Protein AF-A0A2V9UY12-F1 (afdb_monomer)

Radius of gyration: 20.86 Å; Cα contacts (8 Å, |Δi|>4): 55; chains: 1; bounding box: 38×49×55 Å

Sequence (95 aa):
RSDDIRQAGRAVLAIYNRNVYPDLKVTWGTYPNNLGHMDFPGCFRCHDGSHIAADGKTIAQDCNSCHEPLGMDESSPEILKTLGISERISSLQKQ

pLDDT: mean 88.77, std 9.3, range [47.28, 98.56]

Structure (mmCIF, N/CA/C/O backbone):
data_AF-A0A2V9UY12-F1
#
_entry.id   AF-A0A2V9UY12-F1
#
loop_
_atom_site.group_PDB
_atom_site.id
_atom_site.type_symbol
_atom_site.label_atom_id
_atom_site.label_alt_id
_atom_site.label_comp_id
_atom_site.label_asym_id
_atom_site.label_entity_id
_atom_site.label_seq_id
_atom_site.pdbx_PDB_ins_code
_atom_site.Cartn_x
_atom_site.Cartn_y
_atom_site.Cartn_z
_atom_site.occupancy
_atom_site.B_iso_or_equiv
_atom_site.auth_seq_id
_atom_site.auth_comp_id
_atom_site.auth_asym_id
_atom_site.auth_atom_id
_atom_site.pdbx_PDB_model_num
ATOM 1 N N . ARG A 1 1 ? -23.047 1.184 25.476 1.00 82.19 1 ARG A N 1
ATOM 2 C CA . ARG A 1 1 ? -21.749 0.467 25.536 1.00 82.19 1 ARG A CA 1
ATOM 3 C C . ARG A 1 1 ? -21.838 -1.013 25.187 1.00 82.19 1 ARG A C 1
ATOM 5 O O . ARG A 1 1 ? -21.046 -1.438 24.363 1.00 82.19 1 ARG A O 1
ATOM 12 N N . SER A 1 2 ? -22.756 -1.814 25.748 1.00 95.50 2 SER A N 1
ATOM 13 C CA . SER A 1 2 ? -22.863 -3.239 25.359 1.00 95.50 2 SER A CA 1
ATOM 14 C C . SER A 1 2 ? -23.204 -3.426 23.868 1.00 95.50 2 SER A C 1
ATOM 16 O O . SER A 1 2 ? -22.597 -4.259 23.196 1.00 95.50 2 SER A O 1
ATOM 18 N N . ASP A 1 3 ? -24.110 -2.605 23.326 1.00 97.62 3 ASP A N 1
ATOM 19 C CA . ASP A 1 3 ? -24.428 -2.607 21.892 1.00 97.62 3 ASP A CA 1
ATOM 20 C C . ASP A 1 3 ? -23.262 -2.144 21.019 1.00 97.62 3 ASP A C 1
ATOM 22 O O . ASP A 1 3 ? -22.963 -2.799 20.024 1.00 97.62 3 ASP A O 1
ATOM 26 N N . ASP A 1 4 ? -22.556 -1.089 21.433 1.00 98.00 4 ASP A N 1
ATOM 27 C CA . ASP A 1 4 ? -21.380 -0.568 20.722 1.00 98.00 4 ASP A CA 1
ATOM 28 C C . ASP A 1 4 ? -20.291 -1.645 20.589 1.00 98.00 4 ASP A C 1
ATOM 30 O O . ASP A 1 4 ? -19.737 -1.852 19.511 1.00 98.00 4 ASP A O 1
ATOM 34 N N . ILE A 1 5 ? -20.035 -2.405 21.663 1.00 98.06 5 ILE A N 1
ATOM 35 C CA . ILE A 1 5 ? -19.076 -3.520 21.656 1.00 98.06 5 ILE A CA 1
ATOM 36 C C . ILE A 1 5 ? -19.529 -4.624 20.691 1.00 98.06 5 ILE A C 1
ATOM 38 O O . ILE A 1 5 ? -18.725 -5.126 19.905 1.00 98.06 5 ILE A O 1
ATOM 42 N N . ARG A 1 6 ? -20.819 -4.988 20.694 1.00 98.31 6 ARG A N 1
ATOM 43 C CA . ARG A 1 6 ? -21.363 -5.973 19.741 1.00 98.31 6 ARG A CA 1
ATOM 44 C C . ARG A 1 6 ? -21.250 -5.492 18.298 1.00 98.31 6 ARG A C 1
ATOM 46 O O . ARG A 1 6 ? -20.937 -6.282 17.409 1.00 98.31 6 ARG A O 1
ATOM 53 N N . GLN A 1 7 ? -21.520 -4.214 18.053 1.00 98.38 7 GLN A N 1
ATOM 54 C CA . GLN A 1 7 ? -21.408 -3.617 16.729 1.00 98.38 7 GLN A CA 1
ATOM 55 C C . GLN A 1 7 ? -19.958 -3.636 16.238 1.00 98.38 7 GLN A C 1
ATOM 57 O O . GLN A 1 7 ? -19.714 -4.100 15.124 1.00 98.38 7 GLN A O 1
ATOM 62 N N . ALA A 1 8 ? -19.008 -3.228 17.084 1.00 98.38 8 ALA A N 1
ATOM 63 C CA . ALA A 1 8 ? -17.582 -3.288 16.784 1.00 98.38 8 ALA A CA 1
ATOM 64 C C . ALA A 1 8 ? -17.125 -4.724 16.480 1.00 98.38 8 ALA A C 1
ATOM 66 O O . ALA A 1 8 ? -16.472 -4.959 15.465 1.00 98.38 8 ALA A O 1
ATOM 67 N N . GLY A 1 9 ? -17.543 -5.705 17.288 1.00 98.44 9 GLY A N 1
ATOM 68 C CA . GLY A 1 9 ? -17.217 -7.116 17.063 1.00 98.44 9 GLY A CA 1
ATOM 69 C C . GLY A 1 9 ? -17.710 -7.639 15.710 1.00 98.44 9 GLY A C 1
ATOM 70 O O . GLY A 1 9 ? -16.956 -8.283 14.981 1.00 98.44 9 GLY A O 1
ATOM 71 N N . ARG A 1 10 ? -18.949 -7.304 15.320 1.00 98.56 10 ARG A N 1
ATOM 72 C CA . ARG A 1 10 ? -19.492 -7.673 13.999 1.00 98.56 10 ARG A CA 1
ATOM 73 C C . ARG A 1 10 ? -18.712 -7.036 12.849 1.00 98.56 10 ARG A C 1
ATOM 75 O O . ARG A 1 10 ? -18.491 -7.700 11.840 1.00 98.56 10 ARG A O 1
ATOM 82 N N . ALA A 1 11 ? -18.289 -5.782 12.998 1.00 98.38 11 ALA A N 1
ATOM 83 C CA . ALA A 1 11 ? -17.498 -5.094 11.981 1.00 98.38 11 ALA A CA 1
ATOM 84 C C . ALA A 1 11 ? -16.121 -5.752 11.795 1.00 98.38 11 ALA A C 1
ATOM 86 O O . ALA A 1 11 ? -15.732 -6.042 10.665 1.00 98.38 11 ALA A O 1
ATOM 87 N N . VAL A 1 12 ? -15.421 -6.063 12.891 1.00 97.75 12 VAL A N 1
ATOM 88 C CA . VAL A 1 12 ? -14.117 -6.745 12.842 1.00 97.75 12 VAL A CA 1
ATOM 89 C C . VAL A 1 12 ? -14.243 -8.132 12.210 1.00 97.75 12 VAL A C 1
ATOM 91 O O . VAL A 1 12 ? -13.457 -8.469 11.327 1.00 97.75 12 VAL A O 1
ATOM 94 N N . LEU A 1 13 ? -15.264 -8.912 12.585 1.00 98.00 13 LEU A N 1
ATOM 95 C CA . LEU A 1 13 ? -15.516 -10.226 11.985 1.00 98.00 13 LEU A CA 1
ATOM 96 C C . LEU A 1 13 ? -15.787 -10.125 10.475 1.00 98.00 13 LEU A C 1
ATOM 98 O O . LEU A 1 13 ? -15.254 -10.911 9.693 1.00 98.00 13 LEU A O 1
ATOM 102 N N . ALA A 1 14 ? -16.579 -9.138 10.050 1.00 98.31 14 ALA A N 1
ATOM 103 C CA . ALA A 1 14 ? -16.845 -8.907 8.633 1.00 98.31 14 ALA A CA 1
ATOM 104 C C . ALA A 1 14 ? -15.573 -8.527 7.855 1.00 98.31 14 ALA A C 1
ATOM 106 O O . ALA A 1 14 ? -15.402 -8.971 6.721 1.00 98.31 14 ALA A O 1
ATOM 107 N N . ILE A 1 15 ? -14.674 -7.737 8.451 1.00 97.38 15 ILE A N 1
ATOM 108 C CA . ILE A 1 15 ? -13.376 -7.393 7.852 1.00 97.38 15 ILE A CA 1
ATOM 109 C C . ILE A 1 15 ? -12.488 -8.637 7.749 1.00 97.38 15 ILE A C 1
ATOM 111 O O . ILE A 1 15 ? -11.916 -8.876 6.686 1.00 97.38 15 ILE A O 1
ATOM 115 N N . TYR A 1 16 ? -12.401 -9.448 8.806 1.00 96.56 16 TYR A N 1
ATOM 116 C CA . TYR A 1 16 ? -11.623 -10.689 8.807 1.00 96.56 16 TYR A CA 1
ATOM 117 C C . TYR A 1 16 ? -12.070 -11.628 7.679 1.00 96.56 16 TYR A C 1
ATOM 119 O O . TYR A 1 16 ? -11.262 -11.994 6.830 1.00 96.56 16 TYR A O 1
ATOM 127 N N . ASN A 1 17 ? -13.375 -11.906 7.587 1.00 96.56 17 ASN A N 1
ATOM 128 C CA . ASN A 1 17 ? -13.941 -12.820 6.588 1.00 96.56 17 ASN A CA 1
ATOM 129 C C . ASN A 1 17 ? -13.750 -12.358 5.131 1.00 96.56 17 ASN A C 1
ATOM 131 O O . ASN A 1 17 ? -13.883 -13.165 4.219 1.00 96.56 17 ASN A O 1
ATOM 135 N N . ARG A 1 18 ? -13.471 -11.070 4.891 1.00 96.00 18 ARG A N 1
ATOM 136 C CA . ARG A 1 18 ? -13.204 -10.530 3.544 1.00 96.00 18 ARG A CA 1
ATOM 137 C C . ARG A 1 18 ? -11.729 -10.575 3.153 1.00 96.00 18 ARG A C 1
ATOM 139 O O . ARG A 1 18 ? -11.423 -10.473 1.968 1.00 96.00 18 ARG A O 1
ATOM 146 N N . ASN A 1 19 ? -10.829 -10.676 4.129 1.00 95.31 19 ASN A N 1
ATOM 147 C CA . ASN A 1 19 ? -9.392 -10.477 3.924 1.00 95.31 19 ASN A CA 1
ATOM 148 C C . ASN A 1 19 ? -8.540 -11.698 4.297 1.00 95.31 19 ASN A C 1
ATOM 150 O O . ASN A 1 19 ? -7.372 -11.743 3.920 1.00 95.31 19 ASN A O 1
ATOM 154 N N . VAL A 1 20 ? -9.089 -12.671 5.028 1.00 97.00 20 VAL A N 1
ATOM 155 C CA . VAL A 1 20 ? -8.371 -13.875 5.457 1.00 97.00 20 VAL A CA 1
ATOM 156 C C . VAL A 1 20 ? -8.976 -15.103 4.785 1.00 97.00 20 VAL A C 1
ATOM 158 O O . VAL A 1 20 ? -10.153 -15.402 4.965 1.00 97.00 20 VAL A O 1
ATOM 161 N N . TYR A 1 21 ? -8.147 -15.821 4.028 1.00 97.38 21 TYR A N 1
ATOM 162 C CA . TYR A 1 21 ? -8.500 -17.043 3.303 1.00 97.38 21 TYR A CA 1
ATOM 163 C C . TYR A 1 21 ? -7.516 -18.155 3.706 1.00 97.38 21 TYR A C 1
ATOM 165 O O . TYR A 1 21 ? -6.470 -18.309 3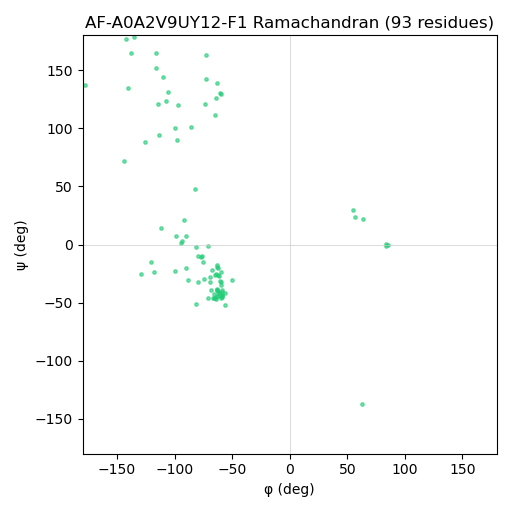.064 1.00 97.38 21 TYR A O 1
ATOM 173 N N . PRO A 1 22 ? -7.810 -18.918 4.780 1.00 95.56 22 PRO A N 1
ATOM 174 C CA . PRO A 1 22 ? -6.879 -19.898 5.344 1.00 95.56 22 PRO A CA 1
ATOM 175 C C . PRO A 1 22 ? -6.438 -20.979 4.354 1.00 95.56 22 PRO A C 1
ATOM 177 O O . PRO A 1 22 ? -5.249 -21.289 4.285 1.00 95.56 22 PRO A O 1
ATOM 180 N N . ASP A 1 23 ? -7.358 -21.481 3.528 1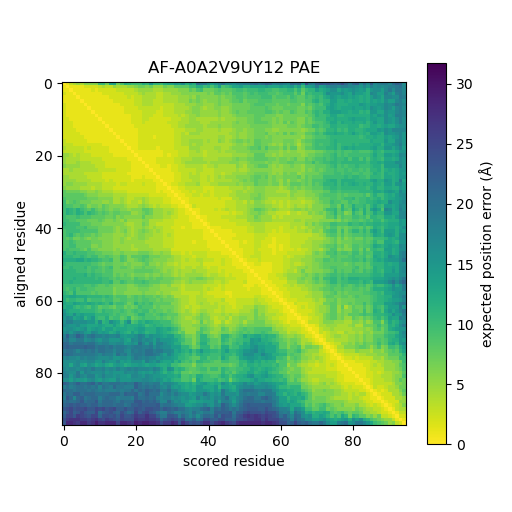.00 97.56 23 ASP A N 1
ATOM 181 C CA . ASP A 1 23 ? -7.070 -22.525 2.532 1.00 97.56 23 ASP A CA 1
ATOM 182 C C . ASP A 1 23 ? -6.087 -22.052 1.449 1.00 97.56 23 ASP A C 1
ATOM 184 O O . ASP A 1 23 ? -5.342 -22.845 0.877 1.00 97.56 23 ASP A O 1
ATOM 188 N N . LEU A 1 24 ? -6.040 -20.737 1.210 1.00 96.75 24 LEU A N 1
ATOM 189 C CA . LEU A 1 24 ? -5.103 -20.088 0.291 1.00 96.75 24 LEU A CA 1
ATOM 190 C C . LEU A 1 24 ? -3.843 -19.573 0.998 1.00 96.75 24 LEU A C 1
ATOM 192 O O . LEU A 1 24 ? -2.993 -18.959 0.358 1.00 96.75 24 LEU A O 1
ATOM 196 N N . LYS A 1 25 ? -3.718 -19.792 2.315 1.00 96.62 25 LYS A N 1
ATOM 197 C CA . LYS A 1 25 ? -2.657 -19.233 3.170 1.00 96.62 25 LYS A CA 1
ATOM 198 C C . LYS A 1 25 ? -2.574 -17.700 3.099 1.00 96.62 25 LYS A C 1
ATOM 200 O O . LYS A 1 25 ? -1.502 -17.122 3.277 1.00 96.62 25 LYS A O 1
ATOM 205 N N . VAL A 1 26 ? -3.708 -17.039 2.855 1.00 96.69 26 VAL A N 1
ATOM 206 C CA . VAL A 1 26 ? -3.807 -15.575 2.823 1.00 96.69 26 VAL A CA 1
ATOM 207 C C . VAL A 1 26 ? -4.301 -15.075 4.173 1.00 96.69 26 VAL A C 1
ATOM 209 O O . VAL A 1 26 ? -5.401 -15.404 4.608 1.00 96.69 26 VAL A O 1
ATOM 212 N N . THR A 1 27 ? -3.486 -14.253 4.819 1.00 95.69 27 THR A N 1
ATOM 213 C CA . THR A 1 27 ? -3.783 -13.535 6.057 1.00 95.69 27 THR A CA 1
ATOM 214 C C . THR A 1 27 ? -3.302 -12.085 5.935 1.00 95.69 27 THR A C 1
ATOM 216 O O . THR A 1 27 ? -2.752 -11.669 4.910 1.00 95.69 27 THR A O 1
ATOM 219 N N . TRP A 1 28 ? -3.515 -11.276 6.969 1.00 93.12 28 TRP A N 1
ATOM 220 C CA . TRP A 1 28 ? -2.964 -9.925 7.011 1.00 93.12 28 TRP A CA 1
ATOM 221 C C . TRP A 1 28 ? -1.436 -9.964 6.946 1.00 93.12 28 TRP A C 1
ATOM 223 O O . TRP A 1 28 ? -0.792 -10.712 7.677 1.00 93.12 28 TRP A O 1
ATOM 233 N N . GLY A 1 29 ? -0.867 -9.158 6.051 1.00 90.75 29 GLY A N 1
ATOM 234 C CA . GLY A 1 29 ? 0.572 -9.139 5.794 1.00 90.75 29 GLY A CA 1
ATOM 235 C C . GLY A 1 29 ? 1.072 -10.206 4.813 1.00 90.75 29 GLY A C 1
ATOM 236 O O . GLY A 1 29 ? 2.264 -10.223 4.535 1.00 90.75 29 GLY A O 1
ATOM 237 N N . THR A 1 30 ? 0.210 -11.063 4.244 1.00 94.56 30 THR A N 1
ATOM 238 C CA . THR A 1 30 ? 0.644 -12.029 3.212 1.00 94.56 30 THR A CA 1
ATOM 239 C C . THR A 1 30 ? 1.159 -11.342 1.944 1.00 94.56 30 THR A C 1
ATOM 241 O O . THR A 1 30 ? 2.123 -11.816 1.348 1.00 94.56 30 THR A O 1
ATOM 244 N N . TYR A 1 31 ? 0.526 -10.244 1.519 1.00 91.88 31 TYR A N 1
ATOM 245 C CA . TYR A 1 31 ? 0.889 -9.530 0.293 1.00 91.88 31 TYR A CA 1
ATOM 246 C C . TYR A 1 31 ? 1.522 -8.167 0.592 1.00 91.88 31 TYR A C 1
ATOM 248 O O . TYR A 1 31 ? 1.089 -7.494 1.532 1.00 91.88 31 TYR A O 1
ATOM 256 N N . PRO A 1 32 ? 2.509 -7.735 -0.218 1.00 91.00 32 PRO A N 1
ATOM 257 C CA . PRO A 1 32 ? 3.135 -6.430 -0.064 1.00 91.00 32 PRO A CA 1
ATOM 258 C C . PRO A 1 32 ? 2.124 -5.305 -0.296 1.00 91.00 32 PRO A C 1
ATOM 260 O O . PRO A 1 32 ? 1.322 -5.348 -1.235 1.00 91.00 32 PRO A O 1
ATOM 263 N N . ASN A 1 33 ? 2.202 -4.267 0.533 1.00 88.56 33 ASN A N 1
ATOM 264 C CA . ASN A 1 33 ? 1.425 -3.053 0.338 1.00 88.56 33 ASN A CA 1
ATOM 265 C C . ASN A 1 33 ? 2.177 -2.108 -0.607 1.00 88.56 33 ASN A C 1
ATOM 267 O O . ASN A 1 33 ? 3.097 -1.411 -0.196 1.00 88.56 33 ASN A O 1
ATOM 271 N N . ASN A 1 34 ? 1.765 -2.065 -1.871 1.00 89.44 34 ASN A N 1
ATOM 272 C CA . ASN A 1 34 ? 2.402 -1.238 -2.897 1.00 89.44 34 ASN A CA 1
ATOM 27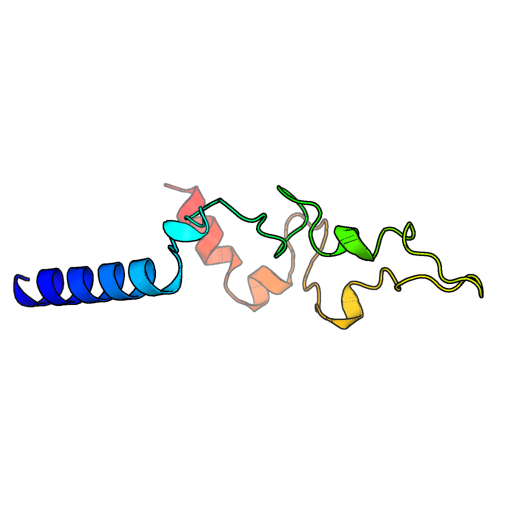3 C C . ASN A 1 34 ? 1.772 0.164 -3.039 1.00 89.44 34 ASN A C 1
ATOM 275 O O . ASN A 1 34 ? 1.920 0.778 -4.091 1.00 89.44 34 ASN A O 1
ATOM 279 N N . LEU A 1 35 ? 1.059 0.667 -2.020 1.00 87.06 35 LEU A N 1
ATOM 280 C CA . LEU A 1 35 ? 0.512 2.036 -2.025 1.00 87.06 35 LEU A CA 1
ATOM 281 C C . LEU A 1 35 ? 1.599 3.122 -1.961 1.00 87.06 35 LEU A C 1
ATOM 283 O O . LEU A 1 35 ? 1.350 4.256 -2.351 1.00 87.06 35 LEU A O 1
ATOM 287 N N . GLY A 1 36 ? 2.790 2.782 -1.471 1.00 84.81 36 GLY A N 1
ATOM 288 C CA . GLY A 1 36 ? 3.961 3.656 -1.450 1.00 84.81 36 GLY A CA 1
ATOM 289 C C . GLY A 1 36 ? 5.232 2.863 -1.739 1.00 84.81 36 GLY A C 1
ATOM 290 O O . GLY A 1 36 ? 5.179 1.642 -1.892 1.00 84.81 36 GLY A O 1
ATOM 291 N N . HIS A 1 37 ? 6.367 3.559 -1.811 1.00 88.31 37 HIS A N 1
ATOM 292 C CA . HIS A 1 37 ? 7.661 2.968 -2.173 1.00 88.31 37 HIS A CA 1
ATOM 293 C C . HIS A 1 37 ? 8.683 2.925 -1.014 1.00 88.31 37 HIS A C 1
ATOM 295 O O . HIS A 1 37 ? 9.879 2.778 -1.250 1.00 88.31 37 HIS A O 1
ATOM 301 N N . MET A 1 38 ? 8.233 3.135 0.232 1.00 87.94 38 MET A N 1
ATOM 302 C CA . MET A 1 38 ? 9.111 3.167 1.416 1.00 87.94 38 MET A CA 1
ATOM 303 C C . MET A 1 38 ? 9.440 1.760 1.922 1.00 87.94 38 MET A C 1
ATOM 305 O O . MET A 1 38 ? 10.607 1.423 2.088 1.00 87.94 38 MET A O 1
ATOM 309 N N . ASP A 1 39 ? 8.408 0.937 2.130 1.00 89.31 39 ASP A N 1
ATOM 310 C CA . ASP A 1 39 ? 8.554 -0.416 2.688 1.00 89.31 39 ASP A CA 1
ATOM 311 C C . ASP A 1 39 ? 8.538 -1.512 1.609 1.00 89.31 39 ASP A C 1
ATOM 313 O O . ASP A 1 39 ? 9.045 -2.614 1.809 1.00 89.31 39 ASP A O 1
ATOM 317 N N . PHE A 1 40 ? 7.948 -1.216 0.449 1.00 92.56 40 PHE A N 1
ATOM 318 C CA . PHE A 1 40 ? 7.813 -2.116 -0.698 1.00 92.56 40 PHE A CA 1
ATOM 319 C C . PHE A 1 40 ? 8.105 -1.348 -1.991 1.00 92.56 40 PHE A C 1
ATOM 321 O O . PHE A 1 40 ? 8.069 -0.125 -1.967 1.00 92.56 40 PHE A O 1
ATOM 328 N N . PRO A 1 41 ? 8.351 -2.010 -3.138 1.00 92.62 41 PRO A N 1
ATOM 329 C CA . PRO A 1 41 ? 8.703 -1.306 -4.376 1.00 92.62 41 PRO A CA 1
ATOM 330 C C . PRO A 1 41 ? 7.620 -0.355 -4.918 1.00 92.62 41 PRO A C 1
ATOM 332 O O . PRO A 1 41 ? 7.923 0.529 -5.717 1.00 92.62 41 PRO A O 1
ATOM 335 N N . GLY A 1 42 ? 6.353 -0.525 -4.523 1.00 91.00 42 GLY A N 1
ATOM 336 C CA . GLY A 1 42 ? 5.277 0.371 -4.943 1.00 91.00 42 GLY A CA 1
ATOM 337 C C . GLY A 1 42 ? 5.064 0.353 -6.459 1.00 91.00 42 GLY A C 1
ATOM 338 O O . GLY A 1 42 ? 5.099 -0.702 -7.103 1.00 91.00 42 GLY A O 1
ATOM 339 N N . CYS A 1 43 ? 4.874 1.539 -7.038 1.00 89.94 43 CYS A N 1
ATOM 340 C CA . CYS A 1 43 ? 4.750 1.745 -8.483 1.00 89.94 43 CYS A CA 1
ATOM 341 C C . CYS A 1 43 ? 6.004 1.284 -9.247 1.00 89.94 43 CYS A C 1
ATOM 343 O O . CYS A 1 43 ? 5.895 0.71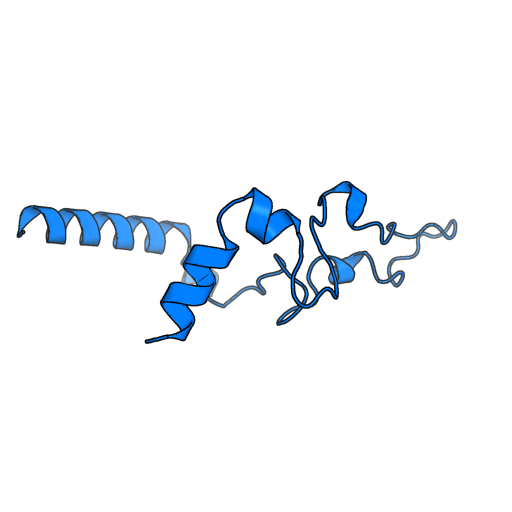7 -10.336 1.00 89.94 43 CYS A O 1
ATOM 345 N N . PHE A 1 44 ? 7.196 1.445 -8.661 1.00 91.88 44 PHE A N 1
ATOM 346 C CA . PHE A 1 44 ? 8.460 1.087 -9.313 1.00 91.88 44 PHE A CA 1
ATOM 347 C C . PHE A 1 44 ? 8.582 -0.405 -9.616 1.00 91.88 44 PHE A C 1
ATOM 349 O O . PHE A 1 44 ? 9.332 -0.771 -10.509 1.00 91.88 44 PHE A O 1
ATOM 356 N N . ARG A 1 45 ? 7.776 -1.270 -8.984 1.00 92.38 45 ARG A N 1
ATOM 357 C CA . ARG A 1 45 ? 7.714 -2.703 -9.317 1.00 92.38 45 ARG A CA 1
ATOM 358 C C . ARG A 1 45 ? 7.535 -2.984 -10.816 1.00 92.38 45 ARG A C 1
ATOM 360 O O . ARG A 1 45 ? 7.961 -4.037 -11.272 1.00 92.38 45 ARG A O 1
ATOM 367 N N . CYS A 1 46 ? 6.863 -2.092 -11.545 1.00 92.25 46 CYS A N 1
ATOM 368 C CA . CYS A 1 46 ? 6.703 -2.197 -13.000 1.00 92.25 46 CYS A CA 1
ATOM 369 C C . CYS A 1 46 ? 7.336 -1.027 -13.766 1.00 92.25 46 CYS A C 1
ATOM 371 O O . CYS A 1 46 ? 7.601 -1.149 -14.958 1.00 92.25 46 CYS A O 1
ATOM 373 N N . HIS A 1 47 ? 7.496 0.123 -13.114 1.00 91.31 47 HIS A N 1
ATOM 374 C CA . HIS A 1 47 ? 7.871 1.382 -13.758 1.00 91.31 47 HIS A CA 1
ATOM 375 C C . HIS A 1 47 ? 9.368 1.710 -13.626 1.00 91.31 47 HIS A C 1
ATOM 377 O O . HIS A 1 47 ? 9.782 2.786 -14.028 1.00 91.31 47 HIS A O 1
ATOM 383 N N . ASP A 1 48 ? 10.189 0.801 -13.097 1.00 91.31 48 ASP A N 1
ATOM 384 C CA . ASP A 1 48 ? 11.648 0.964 -12.951 1.00 91.31 48 ASP A CA 1
ATOM 385 C C . ASP A 1 48 ? 12.436 0.905 -14.277 1.00 91.31 48 ASP A C 1
ATOM 387 O O . ASP A 1 48 ? 13.659 1.022 -14.286 1.00 91.31 48 ASP A O 1
ATOM 391 N N . GLY A 1 49 ? 11.750 0.688 -15.403 1.00 91.81 49 GLY A N 1
ATOM 392 C CA . GLY A 1 49 ? 12.366 0.532 -16.719 1.00 91.81 49 GLY A CA 1
ATOM 393 C C . GLY A 1 49 ? 12.876 -0.880 -17.023 1.00 91.81 49 GLY A C 1
ATOM 394 O O . GLY A 1 49 ? 13.322 -1.122 -18.142 1.00 91.81 49 GLY A O 1
ATOM 395 N N . SER A 1 50 ? 12.752 -1.837 -16.097 1.00 93.00 50 SER A N 1
ATOM 396 C CA . SER A 1 50 ? 13.177 -3.230 -16.299 1.00 93.00 50 SER A CA 1
ATOM 397 C C . SER A 1 50 ? 12.220 -4.024 -17.198 1.00 93.00 50 SER A C 1
ATOM 399 O O . SER A 1 50 ? 12.546 -5.119 -17.653 1.00 93.00 50 SER A O 1
ATOM 401 N N . HIS A 1 51 ? 11.010 -3.515 -17.437 1.00 93.56 51 HIS A N 1
ATOM 402 C CA . HIS A 1 51 ? 9.991 -4.1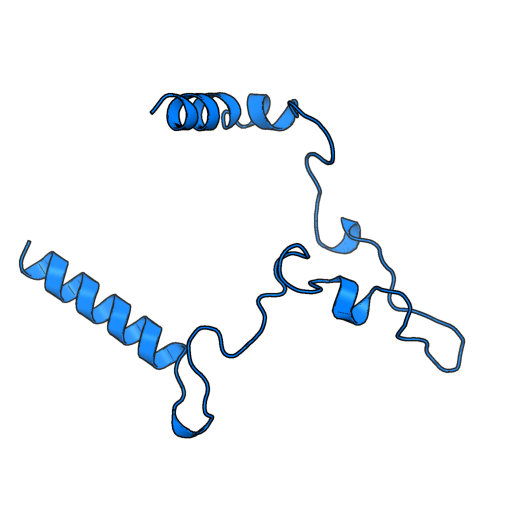60 -18.269 1.00 93.56 51 HIS A CA 1
ATOM 403 C C . HIS A 1 51 ? 10.010 -3.558 -19.677 1.00 93.56 51 HIS A C 1
ATOM 405 O O . HIS A 1 51 ? 9.321 -2.575 -19.953 1.00 93.56 51 HIS A O 1
ATOM 411 N N . ILE A 1 52 ? 10.827 -4.154 -20.551 1.00 95.50 52 ILE A N 1
ATOM 412 C CA . ILE A 1 52 ? 11.090 -3.676 -21.914 1.00 95.50 52 ILE A CA 1
ATOM 413 C C . ILE A 1 52 ? 10.403 -4.603 -22.924 1.00 95.50 52 ILE A C 1
ATOM 415 O O . ILE A 1 52 ? 10.642 -5.812 -22.943 1.00 95.50 52 ILE A O 1
ATOM 419 N N . ALA A 1 53 ? 9.546 -4.041 -23.773 1.00 95.31 53 ALA A N 1
ATOM 420 C CA . ALA A 1 53 ? 8.929 -4.752 -24.885 1.00 95.31 53 ALA A CA 1
ATOM 421 C C . ALA A 1 53 ? 9.943 -5.026 -26.011 1.00 95.31 53 ALA A C 1
ATOM 423 O O . ALA A 1 53 ? 10.985 -4.381 -26.109 1.00 95.31 53 ALA A O 1
ATOM 424 N N . ALA A 1 54 ? 9.621 -5.958 -26.913 1.00 97.06 54 ALA A N 1
ATOM 425 C CA . ALA A 1 54 ? 10.498 -6.306 -28.038 1.00 97.06 54 ALA A CA 1
ATOM 426 C C . ALA A 1 54 ? 10.801 -5.120 -28.980 1.00 97.06 54 ALA A C 1
ATOM 428 O O . ALA A 1 54 ? 11.818 -5.127 -29.666 1.00 97.06 54 ALA A O 1
ATOM 429 N N . ASP A 1 55 ? 9.933 -4.104 -29.002 1.00 96.69 55 ASP A N 1
ATOM 430 C CA . ASP A 1 55 ? 10.105 -2.860 -29.760 1.00 96.69 55 ASP A CA 1
ATOM 431 C C . ASP A 1 55 ? 10.828 -1.750 -28.969 1.00 96.69 55 ASP A C 1
ATOM 433 O O . ASP A 1 55 ? 10.920 -0.617 -29.438 1.00 96.69 55 ASP A O 1
ATOM 437 N N . GLY A 1 56 ? 11.342 -2.061 -27.775 1.00 95.19 56 GLY A N 1
ATOM 438 C CA . GLY A 1 56 ? 12.111 -1.150 -26.928 1.00 95.19 56 GLY A CA 1
ATOM 439 C C . GLY A 1 56 ? 11.278 -0.252 -26.010 1.00 95.19 56 GLY A C 1
ATOM 440 O O . GLY A 1 56 ? 11.854 0.525 -25.251 1.00 95.19 56 GLY A O 1
ATOM 441 N N . LYS A 1 57 ? 9.942 -0.336 -26.037 1.00 95.69 57 LYS A N 1
ATOM 442 C CA . LYS A 1 57 ? 9.093 0.463 -25.140 1.00 95.69 57 LYS A CA 1
ATOM 443 C C . LYS A 1 57 ? 9.161 -0.040 -23.703 1.00 95.69 57 LYS A C 1
ATOM 445 O O . LYS A 1 57 ? 9.152 -1.245 -23.459 1.00 95.69 57 LYS A O 1
ATOM 450 N N . THR A 1 58 ? 9.136 0.894 -22.760 1.00 95.25 58 THR A N 1
ATOM 451 C CA . THR A 1 58 ? 9.015 0.623 -21.326 1.00 95.25 58 THR A CA 1
ATOM 452 C C . THR A 1 58 ? 7.727 1.201 -20.766 1.00 95.25 58 THR A C 1
ATOM 454 O O . THR A 1 58 ? 7.056 2.029 -21.389 1.00 95.25 58 THR A O 1
ATOM 457 N N . ILE A 1 59 ? 7.372 0.753 -19.567 1.00 92.81 59 ILE A N 1
ATOM 458 C CA . ILE A 1 59 ? 6.292 1.357 -18.797 1.00 92.81 59 ILE A CA 1
ATOM 459 C C . ILE A 1 59 ? 6.803 2.701 -18.253 1.00 92.81 59 ILE A C 1
ATOM 461 O O . ILE A 1 59 ? 7.813 2.747 -17.554 1.00 92.81 59 ILE A O 1
ATOM 465 N N . ALA A 1 60 ? 6.128 3.799 -18.606 1.00 91.56 60 ALA A N 1
ATOM 466 C CA . ALA A 1 60 ? 6.585 5.153 -18.295 1.00 91.56 60 ALA A CA 1
ATOM 467 C C . ALA A 1 60 ? 6.625 5.413 -16.784 1.00 91.56 60 ALA A C 1
ATOM 469 O O . ALA A 1 60 ? 5.609 5.269 -16.110 1.00 91.56 60 ALA A O 1
ATOM 470 N N . GLN A 1 61 ? 7.763 5.860 -16.254 1.00 89.62 61 GLN A N 1
ATOM 471 C CA . GLN A 1 61 ? 7.931 6.204 -14.837 1.00 89.62 61 GLN A CA 1
ATOM 472 C C . GLN A 1 61 ? 7.428 7.621 -14.508 1.00 89.62 61 GLN A C 1
ATOM 474 O O . GLN A 1 61 ? 8.131 8.412 -13.881 1.00 89.62 61 GLN A O 1
ATOM 479 N N . ASP A 1 62 ? 6.222 7.958 -14.964 1.00 87.88 62 ASP A N 1
ATOM 480 C CA . ASP A 1 62 ? 5.589 9.246 -14.685 1.00 87.88 62 ASP A CA 1
ATOM 481 C C . ASP A 1 62 ? 4.571 9.110 -13.547 1.00 87.88 62 ASP A C 1
ATOM 483 O O . ASP A 1 62 ? 3.441 8.654 -13.744 1.00 87.88 62 ASP A O 1
ATOM 487 N N . CYS A 1 63 ? 4.976 9.508 -12.341 1.00 83.12 63 CYS A N 1
ATOM 488 C CA . CYS A 1 63 ? 4.126 9.490 -11.151 1.00 83.12 63 CYS A CA 1
ATOM 489 C C . CYS A 1 63 ? 2.903 10.411 -11.288 1.00 83.12 63 CYS A C 1
ATOM 491 O O . CYS A 1 63 ? 1.861 10.130 -10.687 1.00 83.12 63 CYS A O 1
ATOM 493 N N . ASN A 1 64 ? 3.009 11.459 -12.114 1.00 85.81 64 ASN A N 1
ATOM 49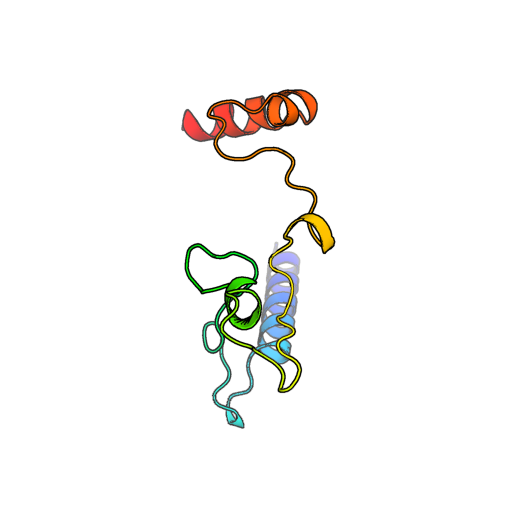4 C CA . ASN A 1 64 ? 1.960 12.461 -12.292 1.00 85.81 64 ASN A CA 1
ATOM 495 C C . ASN A 1 64 ? 0.800 11.957 -13.161 1.00 85.81 64 ASN A C 1
ATOM 497 O O . ASN A 1 64 ? -0.256 12.578 -13.234 1.00 85.81 64 ASN A O 1
ATOM 501 N N . SER A 1 65 ? 0.966 10.792 -13.791 1.00 84.06 65 SER A N 1
ATOM 502 C CA . SER A 1 65 ? -0.108 10.132 -14.533 1.00 84.06 65 SER A CA 1
ATOM 503 C C . SER A 1 65 ? -1.274 9.678 -13.642 1.00 84.06 65 SER A C 1
ATOM 505 O O . SER A 1 65 ? -2.404 9.580 -14.121 1.00 84.06 65 SER A O 1
ATOM 507 N N . CYS A 1 66 ? -1.015 9.413 -12.355 1.00 80.38 66 CYS A N 1
ATOM 508 C CA . CYS A 1 66 ? -2.005 8.900 -11.399 1.00 80.38 66 CYS A CA 1
ATOM 509 C C . CYS A 1 66 ? -2.074 9.696 -10.090 1.00 80.38 66 CYS A C 1
ATOM 511 O O . CYS A 1 66 ? -3.103 9.667 -9.414 1.00 80.38 66 CYS A O 1
ATOM 513 N N . HIS A 1 67 ? -0.993 10.366 -9.701 1.00 83.19 67 HIS A N 1
ATOM 514 C CA . HIS A 1 67 ? -0.924 11.161 -8.481 1.00 83.19 67 HIS A CA 1
ATOM 515 C C . HIS A 1 67 ? -0.705 12.628 -8.827 1.00 83.19 67 HIS A C 1
ATOM 517 O O . HIS A 1 67 ? -0.082 12.935 -9.827 1.00 83.19 67 HIS A O 1
ATOM 523 N N . GLU A 1 68 ? -1.164 13.527 -7.964 1.00 85.88 68 GLU A N 1
ATOM 524 C CA . GLU A 1 68 ? -0.770 14.935 -8.003 1.00 85.88 68 GLU A CA 1
ATOM 525 C C . GLU A 1 68 ? 0.043 15.201 -6.731 1.00 85.88 68 GLU A C 1
ATOM 527 O O . GLU A 1 68 ? -0.547 15.388 -5.658 1.00 85.88 68 GLU A O 1
ATOM 532 N N . PRO A 1 69 ? 1.384 15.110 -6.778 1.00 78.88 69 PRO A N 1
ATOM 533 C CA . PRO A 1 69 ? 2.210 15.373 -5.613 1.00 78.88 69 PRO A CA 1
ATOM 534 C C . PRO A 1 69 ? 2.065 16.842 -5.220 1.00 78.88 69 PRO A C 1
ATOM 536 O O . PRO A 1 69 ? 2.510 17.742 -5.920 1.00 78.88 69 PRO A O 1
ATOM 539 N N . LEU A 1 70 ? 1.437 17.087 -4.074 1.00 81.62 70 LEU A N 1
ATOM 540 C CA . LEU A 1 70 ? 1.195 18.446 -3.591 1.00 81.62 70 LEU A CA 1
ATOM 541 C C . LEU A 1 70 ? 2.426 19.088 -2.925 1.00 81.62 70 LEU A C 1
ATOM 543 O O . LEU A 1 70 ? 2.411 20.275 -2.611 1.00 81.62 70 LEU A O 1
ATOM 547 N N . GLY A 1 71 ? 3.473 18.302 -2.681 1.00 79.81 71 GLY A N 1
ATOM 548 C CA . GLY A 1 71 ? 4.749 18.744 -2.132 1.00 79.81 71 GLY A CA 1
ATOM 549 C C . GLY A 1 71 ? 5.718 17.570 -2.051 1.00 79.81 71 GLY A C 1
ATOM 550 O O . GLY A 1 71 ? 5.326 16.465 -1.668 1.00 79.81 71 GLY A O 1
ATOM 551 N N . MET A 1 72 ? 6.971 17.801 -2.431 1.00 73.50 72 MET A N 1
ATOM 552 C CA . MET A 1 72 ? 8.045 16.808 -2.400 1.00 73.50 72 MET A CA 1
ATOM 553 C C . MET A 1 72 ? 9.330 17.491 -1.943 1.00 73.50 72 MET A C 1
ATOM 555 O O . MET A 1 72 ? 9.634 18.585 -2.401 1.00 73.50 72 MET A O 1
ATOM 559 N N . ASP A 1 73 ? 10.057 16.856 -1.023 1.00 74.81 73 ASP A N 1
ATOM 560 C CA . ASP A 1 73 ? 11.367 17.312 -0.530 1.00 74.81 73 ASP A CA 1
ATOM 561 C C . ASP A 1 73 ? 11.404 18.737 0.069 1.00 74.81 73 ASP A C 1
ATOM 563 O O . ASP A 1 73 ? 12.458 19.363 0.186 1.00 74.81 73 ASP A O 1
ATOM 567 N N . GLU A 1 74 ? 10.257 19.239 0.529 1.00 81.44 74 GLU A N 1
ATOM 568 C CA . GLU A 1 74 ? 10.118 20.525 1.215 1.00 81.44 74 GLU A CA 1
ATOM 569 C C . GLU A 1 74 ? 9.907 20.321 2.721 1.00 81.44 74 GLU A C 1
ATOM 571 O O . GLU A 1 74 ? 9.034 19.564 3.144 1.00 81.44 74 GLU A O 1
ATOM 576 N N . SER A 1 75 ? 10.664 21.035 3.563 1.00 76.12 75 SER A N 1
ATOM 577 C CA . SER A 1 75 ? 10.519 20.918 5.026 1.00 76.12 75 SER A CA 1
ATOM 578 C C . SER A 1 75 ? 9.205 21.504 5.562 1.00 76.12 75 SER A C 1
ATOM 580 O O . SER A 1 75 ? 8.716 21.047 6.592 1.00 76.12 75 SER A O 1
ATOM 582 N N . SER A 1 76 ? 8.638 22.501 4.872 1.00 79.88 76 SER A N 1
ATOM 583 C CA . SER A 1 76 ? 7.400 23.190 5.269 1.00 79.88 76 SER A CA 1
ATOM 584 C C . SER A 1 76 ? 6.554 23.566 4.043 1.00 79.88 76 SER A C 1
ATOM 586 O O . SER A 1 76 ? 6.475 24.754 3.715 1.00 79.88 76 SER A O 1
ATOM 588 N N . PRO A 1 77 ? 5.927 22.588 3.362 1.00 85.38 77 PRO A N 1
ATOM 589 C CA . PRO A 1 77 ? 5.148 22.848 2.156 1.00 85.38 77 PRO A CA 1
ATOM 590 C C . PRO A 1 77 ? 3.989 23.811 2.427 1.00 85.38 77 PRO A C 1
ATOM 592 O O . PRO A 1 77 ? 3.183 23.591 3.337 1.00 85.38 77 PRO A O 1
ATOM 595 N N . GLU A 1 78 ? 3.858 24.862 1.616 1.00 86.62 78 GLU A N 1
ATOM 596 C CA . GLU A 1 78 ? 2.809 25.881 1.790 1.00 86.62 78 GLU A CA 1
ATOM 597 C C . GLU A 1 78 ? 1.395 25.286 1.661 1.00 86.62 78 GLU A C 1
ATOM 599 O O . GLU A 1 78 ? 0.444 25.747 2.302 1.00 86.62 78 GLU A O 1
ATOM 604 N N . ILE A 1 79 ? 1.258 24.189 0.908 1.00 86.06 79 ILE A N 1
ATOM 605 C CA . ILE A 1 79 ? -0.003 23.458 0.791 1.00 86.06 79 ILE A CA 1
ATOM 606 C C . ILE A 1 79 ? -0.500 22.934 2.147 1.00 86.06 79 ILE A C 1
ATOM 608 O O . ILE A 1 79 ? -1.704 22.920 2.391 1.00 86.06 79 ILE A O 1
ATOM 612 N N . LEU A 1 80 ? 0.396 22.569 3.074 1.00 85.12 80 LEU A N 1
ATOM 613 C CA . LEU A 1 80 ? -0.006 22.088 4.398 1.00 85.12 80 LEU A CA 1
ATOM 614 C C . LEU A 1 80 ? -0.608 23.203 5.256 1.00 85.12 80 LEU A C 1
ATOM 616 O O . LEU A 1 80 ? -1.503 22.922 6.056 1.00 85.12 80 LEU A O 1
ATOM 620 N N . LYS A 1 81 ? -0.151 24.451 5.081 1.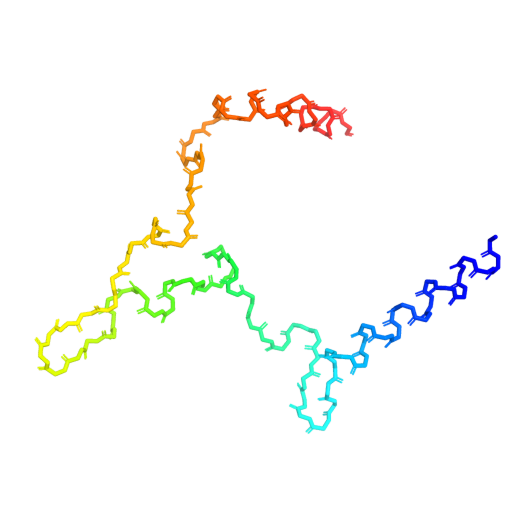00 87.00 81 LYS A N 1
ATOM 621 C CA . LYS A 1 81 ? -0.767 25.630 5.711 1.00 87.00 81 LYS A CA 1
ATOM 622 C C . LYS A 1 81 ? -2.114 25.934 5.069 1.00 87.00 81 LYS A C 1
ATOM 624 O O . LYS A 1 81 ? -3.107 26.096 5.766 1.00 87.00 81 LYS A O 1
ATOM 629 N N . THR A 1 82 ? -2.165 25.921 3.737 1.00 88.31 82 THR A N 1
ATOM 630 C CA . THR A 1 82 ? -3.397 26.177 2.973 1.00 88.31 82 THR A CA 1
ATOM 631 C C . THR A 1 82 ? -4.507 25.178 3.322 1.00 88.31 82 THR A C 1
ATOM 633 O O . THR A 1 82 ? -5.667 25.561 3.452 1.00 88.31 82 THR A O 1
ATOM 636 N N . LEU A 1 83 ? -4.162 23.903 3.531 1.00 86.44 83 LEU A N 1
ATOM 637 C CA . LEU A 1 83 ? -5.101 22.850 3.936 1.00 86.44 83 LEU A CA 1
ATOM 638 C C . LEU A 1 83 ? -5.412 22.835 5.449 1.00 86.44 83 LEU A C 1
ATOM 640 O O . LEU A 1 83 ? -6.190 21.990 5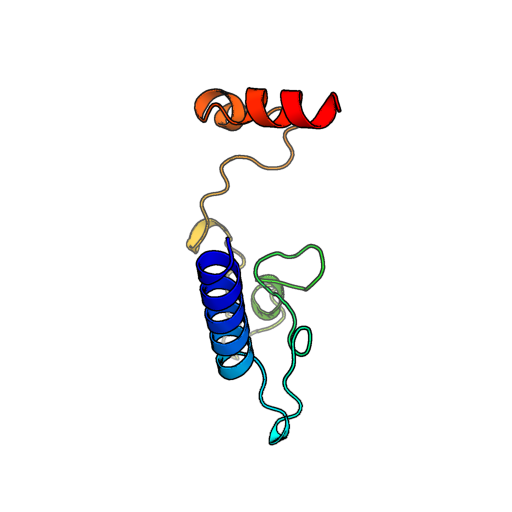.895 1.00 86.44 83 LEU A O 1
ATOM 644 N N . GLY A 1 84 ? -4.803 23.714 6.257 1.00 85.12 84 GLY A N 1
ATOM 645 C CA . GLY A 1 84 ? -4.962 23.746 7.720 1.00 85.12 84 GLY A CA 1
ATOM 646 C C . GLY A 1 84 ? -4.449 22.487 8.438 1.00 85.12 84 GLY A C 1
ATOM 647 O O . GLY A 1 84 ? -4.912 22.129 9.525 1.00 85.12 84 GLY A O 1
ATOM 648 N N . ILE A 1 85 ? -3.546 21.739 7.796 1.00 85.31 85 ILE A N 1
ATOM 649 C CA . ILE A 1 85 ? -2.973 20.490 8.319 1.00 85.31 85 ILE A CA 1
ATOM 650 C C . ILE A 1 85 ? -1.728 20.791 9.164 1.00 85.31 85 ILE A C 1
ATOM 652 O O . ILE A 1 85 ? -1.461 20.083 10.139 1.00 85.31 85 ILE A O 1
ATOM 656 N N . SER A 1 86 ? -1.000 21.863 8.839 1.00 80.38 86 SER A N 1
ATOM 657 C CA . SER A 1 86 ? 0.224 22.284 9.531 1.00 80.38 86 SER A CA 1
ATOM 658 C C . SER A 1 86 ? 0.006 22.504 11.037 1.00 80.38 86 SER A C 1
ATOM 660 O O . SER A 1 86 ? 0.807 22.069 11.871 1.00 80.38 86 SER A O 1
ATOM 662 N N . GLU A 1 87 ? -1.113 23.122 11.414 1.00 80.50 87 GLU A N 1
ATOM 663 C CA . GLU A 1 87 ? -1.496 23.399 12.801 1.00 80.50 87 GLU A CA 1
ATOM 664 C C . GLU A 1 87 ? -1.827 22.107 13.560 1.00 80.50 87 GLU A C 1
ATOM 666 O O . GLU A 1 87 ? -1.437 21.934 14.718 1.00 80.50 87 GLU A O 1
ATOM 671 N N . ARG A 1 88 ? -2.503 21.162 12.891 1.00 79.31 88 ARG A N 1
ATOM 672 C CA . ARG A 1 88 ? -2.868 19.856 13.460 1.00 79.31 88 ARG A CA 1
ATOM 673 C C . ARG A 1 88 ? -1.632 19.008 13.747 1.00 79.31 88 ARG A C 1
ATOM 675 O O . ARG A 1 88 ? -1.521 18.474 14.848 1.00 79.31 88 ARG A O 1
ATOM 682 N N . ILE A 1 89 ? -0.689 18.926 12.807 1.00 78.38 89 ILE A N 1
ATOM 683 C CA . ILE A 1 89 ? 0.586 18.213 13.001 1.00 78.38 89 ILE A CA 1
ATOM 684 C C . ILE A 1 89 ? 1.369 18.826 14.171 1.00 78.38 89 ILE A C 1
ATOM 686 O O . ILE A 1 89 ? 1.793 18.105 15.074 1.00 78.38 89 ILE A O 1
ATOM 690 N N . SER A 1 90 ? 1.470 20.158 14.215 1.00 75.25 90 SER A N 1
ATOM 691 C CA . SER A 1 90 ? 2.177 20.884 15.281 1.00 75.25 90 SER A CA 1
ATOM 692 C C . SER A 1 90 ? 1.588 20.635 16.678 1.00 75.25 90 SER A C 1
ATOM 694 O O . SER A 1 90 ? 2.312 20.655 17.672 1.00 75.25 90 SER A O 1
ATOM 696 N N . SER A 1 91 ? 0.274 20.407 16.773 1.00 74.69 91 SER A N 1
ATOM 697 C CA . SER A 1 91 ? -0.401 20.078 18.036 1.00 74.69 91 SER A CA 1
ATOM 698 C C . SER A 1 91 ? -0.137 18.647 18.522 1.00 74.69 91 SER A C 1
ATOM 700 O O . SER A 1 91 ? -0.108 18.414 19.728 1.00 74.69 91 SER A O 1
ATOM 702 N N . LEU A 1 92 ? 0.090 17.706 17.597 1.00 70.25 92 LEU A N 1
ATOM 703 C CA . LEU A 1 92 ? 0.361 16.296 17.898 1.00 70.25 92 LEU A CA 1
ATOM 704 C C . LEU A 1 92 ? 1.816 16.063 18.325 1.00 70.25 92 LEU A C 1
ATOM 706 O O . LEU A 1 92 ? 2.067 15.203 19.154 1.00 70.25 92 LEU A O 1
ATOM 710 N N . GLN A 1 93 ? 2.764 16.842 17.795 1.00 62.72 93 GLN A N 1
ATOM 711 C CA . GLN A 1 93 ? 4.194 16.736 18.130 1.00 62.72 93 GLN A CA 1
ATOM 712 C C . GLN A 1 93 ? 4.576 17.364 19.482 1.00 62.72 93 GLN A C 1
ATOM 714 O O . GLN A 1 93 ? 5.708 17.209 19.931 1.00 62.72 93 GLN A O 1
ATOM 719 N N . LYS A 1 94 ? 3.665 18.119 20.111 1.00 56.88 94 LYS A N 1
ATOM 720 C CA . LYS A 1 94 ? 3.869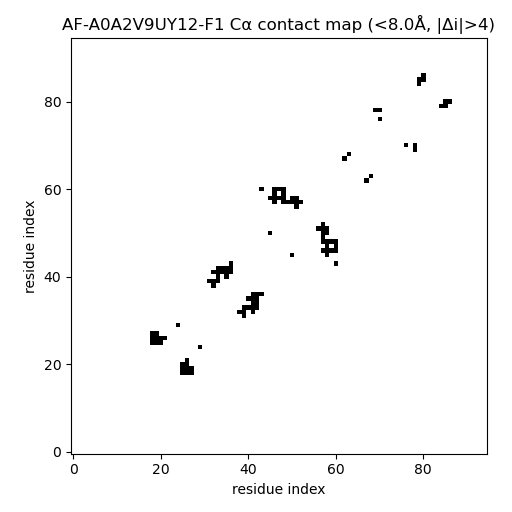 18.753 21.427 1.00 56.88 94 LYS A CA 1
ATOM 721 C C . LYS A 1 94 ? 3.356 17.907 22.604 1.00 56.88 94 LYS A C 1
ATOM 723 O O . LYS A 1 94 ? 3.389 18.391 23.735 1.00 56.88 94 LYS A O 1
ATOM 728 N N . GLN A 1 95 ? 2.861 16.699 22.335 1.00 47.28 95 GLN A N 1
ATOM 729 C CA . GLN A 1 95 ? 2.542 15.669 23.333 1.00 47.28 95 GLN A CA 1
ATOM 730 C C . GLN A 1 95 ? 3.684 14.661 23.408 1.00 47.28 95 GLN A C 1
ATOM 732 O O . GLN A 1 95 ? 3.914 14.152 24.525 1.00 47.28 95 GLN A O 1
#

Solvent-accessible surface area (backbone atoms only — not comparable to full-atom values): 6073 Å² total; per-residue (Å²): 106,75,63,56,53,52,53,51,51,53,52,53,52,55,52,44,68,75,58,46,41,73,95,77,69,36,42,91,80,65,65,85,67,48,90,44,63,86,93,32,62,21,70,46,73,55,27,70,54,82,50,61,46,98,88,68,52,53,45,75,73,57,65,70,80,82,41,80,82,80,69,75,101,57,98,75,48,66,56,37,56,77,70,60,46,47,64,55,54,59,60,63,76,75,110

Mean predicted aligned error: 8.34 Å

Foldseek 3Di:
DVVVVVVVVVVVVVVQVVQDDVVVPTDPPPDDDLCDCPPHNRPCVQQVLPDADPVGDGDHPDPVVPDDPQDDPDPDRVVCVVVVNVVVVVVVVVD

Secondary structure (DSSP, 8-state):
-HHHHHHHHHHHHHHHHHH-BGGGTB-TTSS--TTSSSSS-TTHHHHSS--B-TTS-B----GGGT---S-SS-SS-HHHHHTTHHHHHHHHTT-